Protein AF-A0A4R9LZU1-F1 (afdb_monomer)

Mean predicted aligned error: 14.75 Å

Nearest PDB structures (foldseek):
  4p78-assembly1_D  TM=5.402E-01  e=4.421E+00  Yersinia pestis
  1guw-assembly1_A  TM=3.865E-01  e=2.274E+00  Mus musculus
  6my0-assembly2_B  TM=4.547E-01  e=3.688E+00  Homo sapiens
  4p78-assembly1_C  TM=5.265E-01  e=7.614E+00  Yersinia pestis
  2dix-assembly1_A  TM=3.476E-01  e=4.161E+00  Homo sapiens

pLDDT: mean 76.43, std 19.84, range [31.77, 97.38]

Solvent-accessible surface area (backbone atoms only — not comparable to full-atom values): 9772 Å² total; per-residue (Å²): 140,84,84,86,82,84,83,81,86,78,82,82,83,70,95,80,83,81,81,83,87,81,52,67,67,59,55,49,47,52,50,49,51,55,51,45,54,75,73,42,86,81,71,59,64,49,67,39,90,81,83,61,48,78,43,67,65,67,99,71,74,77,94,81,74,63,55,39,42,88,74,52,36,28,56,34,32,46,76,50,96,87,64,63,68,31,87,73,64,28,55,15,44,65,76,40,63,47,74,59,92,88,45,62,28,39,30,27,34,28,73,72,83,59,55,74,50,78,42,80,69,59,96,74,39,44,59,70,59,52,53,52,44,55,44,44,58,74,78,57,57,98,58,81,93,71,77,89,83,132

Structure (mmCIF, N/CA/C/O backbone):
data_AF-A0A4R9LZU1-F1
#
_entry.id   AF-A0A4R9LZU1-F1
#
loop_
_atom_site.group_PDB
_atom_site.id
_atom_site.type_symbol
_atom_site.label_atom_id
_atom_site.label_alt_id
_atom_site.label_comp_id
_atom_site.label_asym_id
_atom_site.label_entity_id
_atom_site.label_seq_id
_atom_site.pdbx_PDB_ins_code
_atom_site.Cartn_x
_atom_site.Cartn_y
_atom_site.Cartn_z
_atom_site.occupancy
_atom_site.B_iso_or_equiv
_atom_site.auth_seq_id
_atom_site.auth_comp_id
_atom_site.auth_asym_id
_atom_site.auth_atom_id
_atom_site.pdbx_PDB_model_num
ATOM 1 N N . MET A 1 1 ? 38.508 47.824 8.622 1.00 38.59 1 MET A N 1
ATOM 2 C CA . MET A 1 1 ? 37.412 47.746 7.628 1.00 38.59 1 MET A CA 1
ATOM 3 C C . MET A 1 1 ? 37.927 46.997 6.407 1.00 38.59 1 MET A C 1
ATOM 5 O O . MET A 1 1 ? 38.459 47.613 5.497 1.00 38.59 1 MET A O 1
ATOM 9 N N . THR A 1 2 ? 37.837 45.670 6.410 1.00 31.77 2 THR A N 1
ATOM 10 C CA . THR A 1 2 ? 38.215 44.812 5.278 1.00 31.77 2 THR A CA 1
ATOM 11 C C . THR A 1 2 ? 36.934 44.223 4.696 1.00 31.77 2 THR A C 1
ATOM 13 O O . THR A 1 2 ? 36.191 43.523 5.378 1.00 31.77 2 THR A O 1
ATOM 16 N N . ARG A 1 3 ? 36.614 44.622 3.461 1.00 33.75 3 ARG A N 1
ATOM 17 C CA . ARG A 1 3 ? 35.430 44.182 2.718 1.00 33.75 3 ARG A CA 1
ATOM 18 C C . ARG A 1 3 ? 35.729 42.817 2.098 1.00 33.75 3 ARG A C 1
ATOM 20 O O . ARG A 1 3 ? 36.692 42.693 1.350 1.00 33.75 3 ARG A O 1
ATOM 27 N N . PHE A 1 4 ? 34.915 41.818 2.422 1.00 35.97 4 PHE A N 1
ATOM 28 C CA . PHE A 1 4 ? 34.890 40.532 1.730 1.00 35.97 4 PHE A CA 1
ATOM 29 C C . PHE A 1 4 ? 34.166 40.712 0.389 1.00 35.97 4 PHE A C 1
ATOM 31 O O . PHE A 1 4 ? 33.013 41.144 0.371 1.00 35.97 4 PHE A O 1
ATOM 38 N N . SER A 1 5 ? 34.842 40.411 -0.720 1.00 38.41 5 SER A N 1
ATOM 39 C CA . SER A 1 5 ? 34.244 40.382 -2.058 1.00 38.41 5 SER A CA 1
ATOM 40 C C . SER A 1 5 ? 33.811 38.954 -2.394 1.00 38.41 5 SER A C 1
ATOM 42 O O . SER A 1 5 ? 34.616 38.029 -2.340 1.00 38.41 5 SER A O 1
ATOM 44 N N . ASN A 1 6 ? 32.522 38.802 -2.700 1.00 39.53 6 ASN A N 1
ATOM 45 C CA . ASN A 1 6 ? 31.868 37.590 -3.195 1.00 39.53 6 ASN A CA 1
ATOM 46 C C . ASN A 1 6 ? 32.171 37.409 -4.690 1.00 39.53 6 ASN A C 1
ATOM 48 O O . ASN A 1 6 ? 31.790 38.280 -5.469 1.00 39.53 6 ASN A O 1
ATOM 52 N N . ASP A 1 7 ? 32.731 36.268 -5.096 1.00 38.00 7 ASP A N 1
ATOM 53 C CA . ASP A 1 7 ? 32.759 35.843 -6.502 1.00 38.00 7 ASP A CA 1
ATOM 54 C C . ASP A 1 7 ? 31.731 34.728 -6.734 1.00 38.00 7 ASP A C 1
ATOM 56 O O . ASP A 1 7 ? 31.949 33.550 -6.449 1.00 38.00 7 ASP A O 1
ATOM 60 N N . SER A 1 8 ? 30.567 35.114 -7.259 1.00 42.09 8 SER A N 1
ATOM 61 C CA . SER A 1 8 ? 29.579 34.191 -7.813 1.00 42.09 8 SER A CA 1
ATOM 62 C C . SER A 1 8 ? 30.009 33.767 -9.219 1.00 42.09 8 SER A C 1
ATOM 64 O O . SER A 1 8 ? 29.913 34.546 -10.171 1.00 42.09 8 SER A O 1
ATOM 66 N N . HIS A 1 9 ? 30.462 32.524 -9.359 1.00 36.56 9 HIS A N 1
ATOM 67 C CA . HIS A 1 9 ? 30.885 31.941 -10.631 1.00 36.56 9 HIS A CA 1
ATOM 68 C C . HIS A 1 9 ? 29.659 31.584 -11.499 1.00 36.56 9 HIS A C 1
ATOM 70 O O . HIS A 1 9 ? 29.106 30.488 -11.422 1.00 36.56 9 HIS A O 1
ATOM 76 N N . PHE A 1 10 ? 29.196 32.531 -12.318 1.00 38.84 10 PHE A N 1
ATOM 77 C CA . PHE A 1 10 ? 28.123 32.315 -13.296 1.00 38.84 10 PHE A CA 1
ATOM 78 C C . PHE A 1 10 ? 28.710 31.729 -14.589 1.00 38.84 10 PHE A C 1
ATOM 80 O O . PHE A 1 10 ? 29.301 32.443 -15.401 1.00 38.84 10 PHE A O 1
ATOM 87 N N . VAL A 1 11 ? 28.553 30.421 -14.804 1.00 43.56 11 VAL A N 1
ATOM 88 C CA . VAL A 1 11 ? 28.968 29.769 -16.057 1.00 43.56 11 VAL A CA 1
ATOM 89 C C . VAL A 1 11 ? 27.887 29.991 -17.119 1.00 43.56 11 VAL A C 1
ATOM 91 O O . VAL A 1 11 ? 26.774 29.478 -17.017 1.00 43.56 11 VAL A O 1
ATOM 94 N N . LYS A 1 12 ? 28.211 30.780 -18.149 1.00 41.44 12 LYS A N 1
ATOM 95 C CA . LYS A 1 12 ? 27.366 30.984 -19.334 1.00 41.44 12 LYS A CA 1
ATOM 96 C C . LYS A 1 12 ? 27.413 29.732 -20.213 1.00 41.44 12 LYS A C 1
ATOM 98 O O . LYS A 1 12 ? 28.426 29.467 -20.851 1.00 41.44 12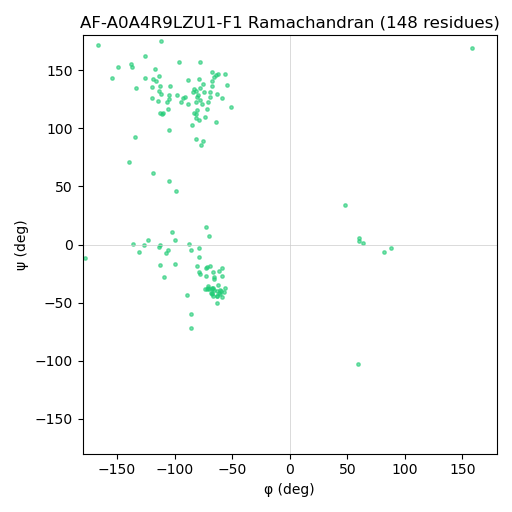 LYS A O 1
ATOM 103 N N . ILE A 1 13 ? 26.316 28.983 -20.276 1.00 42.69 13 ILE A N 1
ATOM 104 C CA . ILE A 1 13 ? 26.178 27.849 -21.200 1.00 42.69 13 ILE A CA 1
ATOM 105 C C . ILE A 1 13 ? 25.752 28.403 -22.566 1.00 42.69 13 ILE A C 1
ATOM 107 O O . ILE A 1 13 ? 24.659 28.953 -22.705 1.00 42.69 13 ILE A O 1
ATOM 111 N N . SER A 1 14 ? 26.625 28.301 -23.572 1.00 38.44 14 SER A N 1
ATOM 112 C CA . SER A 1 14 ? 26.312 28.726 -24.942 1.00 38.44 14 SER A CA 1
ATOM 113 C C . SER A 1 14 ? 25.443 27.676 -25.648 1.00 38.44 14 SER A C 1
ATOM 115 O O . SER A 1 14 ? 25.719 26.480 -25.600 1.00 38.44 14 SER A O 1
ATOM 117 N N . HIS A 1 15 ? 24.394 28.125 -26.336 1.00 47.94 15 HIS A N 1
ATOM 118 C CA . HIS A 1 15 ? 23.357 27.299 -26.972 1.00 47.94 15 HIS A CA 1
ATOM 119 C C . HIS A 1 15 ? 23.823 26.551 -28.247 1.00 47.94 15 HIS A C 1
ATOM 121 O O . HIS A 1 15 ? 22.997 26.095 -29.034 1.00 47.94 15 HIS A O 1
ATOM 127 N N . LYS A 1 16 ? 25.138 26.447 -28.492 1.00 43.47 16 LYS A N 1
ATOM 128 C CA . LYS A 1 16 ? 25.706 25.927 -29.751 1.00 43.47 16 LYS A CA 1
ATOM 129 C C . LYS A 1 16 ? 26.301 24.513 -29.653 1.00 43.47 16 LYS A C 1
ATOM 131 O O . LYS A 1 16 ? 26.677 23.963 -30.676 1.00 43.47 16 LYS A O 1
ATOM 136 N N . GLN A 1 17 ? 26.348 23.905 -28.466 1.00 45.53 17 GLN A N 1
ATOM 137 C CA . GLN A 1 17 ? 26.943 22.575 -28.234 1.00 45.53 17 GLN A CA 1
ATOM 138 C C . GLN A 1 17 ? 25.885 21.480 -28.031 1.00 45.53 17 GLN A C 1
ATOM 140 O O . GLN A 1 17 ? 25.844 20.842 -26.985 1.00 45.53 17 GLN A O 1
ATOM 145 N N . ARG A 1 18 ? 24.943 21.312 -28.964 1.00 45.59 18 ARG A N 1
ATOM 146 C CA . ARG A 1 18 ? 23.854 20.328 -28.779 1.00 45.59 18 ARG A CA 1
ATOM 147 C C . ARG A 1 18 ? 23.661 19.317 -29.902 1.00 45.59 18 ARG A C 1
ATOM 149 O O . ARG A 1 18 ? 22.763 18.496 -29.771 1.00 45.59 18 ARG A O 1
ATOM 156 N N . PHE A 1 19 ? 24.457 19.364 -30.969 1.00 48.00 19 PHE A N 1
ATOM 157 C CA . PHE A 1 19 ? 24.189 18.547 -32.157 1.00 48.00 19 PHE A CA 1
ATOM 158 C C . PHE A 1 19 ? 25.367 17.738 -32.717 1.00 48.00 19 PHE A C 1
ATOM 160 O O . PHE A 1 19 ? 25.104 16.895 -33.566 1.00 48.00 19 PHE A O 1
ATOM 167 N N . ASP A 1 20 ? 26.597 17.889 -32.207 1.00 51.66 20 ASP A N 1
ATOM 168 C CA . ASP A 1 20 ? 27.772 17.218 -32.800 1.00 51.66 20 ASP A CA 1
ATOM 169 C C . ASP A 1 20 ? 28.413 16.118 -31.924 1.00 51.66 20 ASP A C 1
ATOM 171 O O . ASP A 1 20 ? 29.324 15.437 -32.382 1.00 51.66 20 ASP A O 1
ATOM 175 N N . ASP A 1 21 ? 27.899 15.856 -30.717 1.00 57.59 21 ASP A N 1
ATOM 176 C CA . ASP A 1 21 ? 28.411 14.802 -29.818 1.00 57.59 21 ASP A CA 1
ATOM 177 C C . ASP A 1 21 ? 27.565 13.513 -29.903 1.00 57.59 21 ASP A C 1
ATOM 179 O O . ASP A 1 21 ? 27.139 12.953 -28.892 1.00 57.59 21 ASP A O 1
ATOM 183 N N . PHE A 1 22 ? 27.234 13.057 -31.117 1.00 58.62 22 PHE A N 1
ATOM 184 C CA . PHE A 1 22 ? 26.593 11.750 -31.297 1.00 58.62 22 PHE A CA 1
ATOM 185 C C . PHE A 1 22 ? 27.666 10.661 -31.272 1.00 58.62 22 PHE A C 1
ATOM 187 O O . PHE A 1 22 ? 28.231 10.326 -32.311 1.00 58.62 22 PHE A O 1
ATOM 194 N N . ASP A 1 23 ? 27.942 10.124 -30.083 1.00 72.06 23 ASP A N 1
ATOM 195 C CA . ASP A 1 23 ? 28.761 8.925 -29.921 1.00 72.06 23 ASP A CA 1
ATOM 196 C C . ASP A 1 23 ? 27.893 7.669 -30.164 1.00 72.06 23 ASP A C 1
ATOM 198 O O . ASP A 1 23 ? 27.014 7.340 -29.351 1.00 72.06 23 ASP A O 1
ATOM 202 N N . PRO A 1 24 ? 28.094 6.947 -31.284 1.00 63.59 24 PRO A N 1
ATOM 203 C CA . PRO A 1 24 ? 27.318 5.755 -31.595 1.00 63.59 24 PRO A CA 1
ATOM 204 C C . PRO A 1 24 ? 27.571 4.624 -30.594 1.00 63.59 24 PRO A C 1
ATOM 206 O O . PRO A 1 24 ? 26.680 3.798 -30.386 1.00 63.59 24 PRO A O 1
ATOM 209 N N . GLU A 1 25 ? 28.755 4.563 -29.975 1.00 68.31 25 GLU A N 1
ATOM 210 C CA . GLU A 1 25 ? 29.070 3.532 -28.986 1.00 68.31 25 GLU A CA 1
ATOM 211 C C . GLU A 1 25 ? 28.315 3.774 -27.677 1.00 68.31 25 GLU A C 1
ATOM 213 O O . G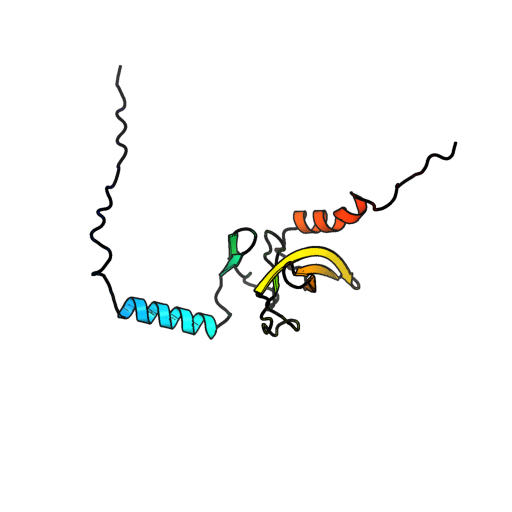LU A 1 25 ? 27.775 2.825 -27.101 1.00 68.31 25 GLU A O 1
ATOM 218 N N . GLU A 1 26 ? 28.172 5.033 -27.255 1.00 65.88 26 GLU A N 1
ATOM 219 C CA . GLU A 1 26 ? 27.414 5.396 -26.054 1.00 65.88 26 GLU A CA 1
ATOM 220 C C . GLU A 1 26 ? 25.905 5.125 -26.224 1.00 65.88 26 GLU A C 1
ATOM 222 O O . GLU A 1 26 ? 25.269 4.539 -25.341 1.00 65.88 26 GLU A O 1
ATOM 227 N N . ASP A 1 27 ? 25.318 5.447 -27.383 1.00 71.12 27 ASP A N 1
ATOM 228 C CA . ASP A 1 27 ? 23.907 5.143 -27.675 1.00 71.12 27 ASP A CA 1
ATOM 229 C C . ASP A 1 27 ? 23.650 3.627 -27.790 1.00 71.12 27 ASP A C 1
ATOM 231 O O . ASP A 1 27 ? 22.629 3.112 -27.313 1.00 71.12 27 ASP A O 1
ATOM 235 N N . LEU A 1 28 ? 24.590 2.870 -28.364 1.00 65.25 28 LEU A N 1
ATOM 236 C CA . LEU A 1 28 ? 24.518 1.407 -28.411 1.00 65.25 28 LEU A CA 1
ATOM 237 C C . LEU A 1 28 ? 24.652 0.778 -27.019 1.00 65.25 28 LEU A C 1
ATOM 239 O O . LEU A 1 28 ? 23.934 -0.185 -26.723 1.00 65.25 28 LEU A O 1
ATOM 243 N N . ASP A 1 29 ? 25.493 1.329 -26.144 1.00 68.38 29 ASP A N 1
ATOM 244 C CA . ASP A 1 29 ? 25.634 0.876 -24.761 1.00 68.38 29 ASP A CA 1
ATOM 245 C C . ASP A 1 29 ? 24.394 1.226 -23.920 1.00 68.38 29 ASP A C 1
ATOM 247 O O . ASP A 1 29 ? 23.891 0.393 -23.163 1.00 68.38 29 ASP A O 1
ATOM 251 N N . LEU A 1 30 ? 23.785 2.398 -24.134 1.00 63.88 30 LEU A N 1
ATOM 252 C CA . LEU A 1 30 ? 22.488 2.768 -23.551 1.00 63.88 30 LEU A CA 1
ATOM 253 C C . LEU A 1 30 ? 21.355 1.847 -24.032 1.00 63.88 30 LEU A C 1
ATOM 255 O O . LEU A 1 30 ? 20.494 1.441 -23.239 1.00 63.88 30 LEU A O 1
ATOM 259 N N . LYS A 1 31 ? 21.346 1.475 -25.317 1.00 64.19 31 LYS A N 1
ATOM 260 C CA . LYS A 1 31 ? 20.387 0.513 -25.889 1.00 64.19 31 LYS A CA 1
ATOM 261 C C . LYS A 1 31 ? 20.607 -0.899 -25.344 1.00 64.19 31 LYS A C 1
ATOM 263 O O . LYS A 1 31 ? 19.625 -1.553 -24.982 1.00 64.19 31 LYS A O 1
ATOM 268 N N . ARG A 1 32 ? 21.860 -1.349 -25.203 1.00 61.59 32 ARG A N 1
ATOM 269 C CA . ARG A 1 32 ? 22.227 -2.623 -24.555 1.00 61.59 32 ARG A CA 1
ATOM 270 C C . ARG A 1 32 ? 21.846 -2.638 -23.077 1.00 61.59 32 ARG A C 1
ATOM 272 O O . ARG A 1 32 ? 21.215 -3.597 -22.645 1.00 61.59 32 ARG A O 1
ATOM 279 N N . LYS A 1 33 ? 22.111 -1.568 -22.320 1.00 54.88 33 LYS A N 1
ATOM 280 C CA . LYS A 1 33 ? 21.665 -1.393 -20.923 1.00 54.88 33 LYS A CA 1
ATOM 281 C C . LYS A 1 33 ? 20.141 -1.461 -20.809 1.00 54.88 33 LYS A C 1
ATOM 283 O O . LYS A 1 33 ? 19.632 -2.206 -19.976 1.00 54.88 33 LYS A O 1
ATOM 288 N N . LYS A 1 34 ? 19.397 -0.782 -21.693 1.00 55.88 34 LYS A N 1
ATOM 289 C CA . LYS A 1 34 ? 17.922 -0.877 -21.762 1.00 55.88 34 LYS A CA 1
ATOM 290 C C . LYS A 1 34 ? 17.433 -2.292 -22.089 1.00 55.88 34 LYS A C 1
ATOM 292 O O . LYS A 1 34 ? 16.460 -2.749 -21.490 1.00 55.88 34 LYS A O 1
ATOM 297 N N . GLN A 1 35 ? 18.076 -2.993 -23.025 1.00 53.88 35 GLN A N 1
ATOM 298 C CA . GLN A 1 35 ? 17.736 -4.383 -23.360 1.00 53.88 35 GLN A CA 1
ATOM 299 C C . GLN A 1 35 ? 18.069 -5.353 -22.219 1.00 53.88 35 GLN A C 1
ATOM 301 O O . GLN A 1 35 ? 17.274 -6.246 -21.934 1.00 53.88 35 GLN A O 1
ATOM 306 N N . ASN A 1 36 ? 19.187 -5.149 -21.524 1.00 44.75 36 ASN A N 1
ATOM 307 C CA . ASN A 1 36 ? 19.599 -5.961 -20.382 1.00 44.75 36 ASN A CA 1
ATOM 308 C C . ASN A 1 36 ? 18.706 -5.717 -19.155 1.00 44.75 36 ASN A C 1
ATOM 310 O O . ASN A 1 36 ? 18.351 -6.678 -18.483 1.00 44.75 36 ASN A O 1
ATOM 314 N N . PHE A 1 37 ? 18.231 -4.486 -18.926 1.00 50.78 37 PHE A N 1
ATOM 315 C CA . PHE A 1 37 ? 17.240 -4.174 -17.882 1.00 50.78 37 PHE A CA 1
ATOM 316 C C . PHE A 1 37 ? 15.904 -4.897 -18.110 1.00 50.78 37 PHE A C 1
ATOM 318 O O . PHE A 1 37 ? 15.248 -5.333 -17.169 1.00 50.78 37 PHE A O 1
ATOM 325 N N . ARG A 1 38 ? 15.510 -5.076 -19.379 1.00 52.84 38 ARG A N 1
ATOM 326 C CA . ARG A 1 38 ? 14.324 -5.866 -19.753 1.00 52.84 38 ARG A CA 1
ATOM 327 C C . ARG A 1 38 ? 14.524 -7.374 -19.576 1.00 52.84 38 ARG A C 1
ATOM 329 O O . ARG A 1 38 ? 13.542 -8.081 -19.390 1.00 52.84 38 ARG A O 1
ATOM 336 N N . ARG A 1 39 ? 15.765 -7.863 -19.664 1.00 44.34 39 ARG A N 1
ATOM 337 C CA . ARG A 1 39 ? 16.107 -9.298 -19.643 1.00 44.34 39 ARG A CA 1
ATOM 338 C C . ARG A 1 39 ? 16.595 -9.805 -18.284 1.00 44.34 39 ARG A C 1
ATOM 340 O O . ARG A 1 39 ? 16.584 -11.010 -18.072 1.00 44.34 39 ARG A O 1
ATOM 347 N N . ASN A 1 40 ? 16.986 -8.919 -17.368 1.00 43.16 40 ASN A N 1
ATOM 348 C CA . ASN A 1 40 ? 17.465 -9.280 -16.038 1.00 43.16 40 ASN A CA 1
ATOM 349 C C . ASN A 1 40 ? 16.808 -8.380 -14.966 1.00 43.16 40 ASN A C 1
ATOM 351 O O . ASN A 1 40 ? 17.323 -7.302 -14.670 1.00 43.16 40 ASN A O 1
ATOM 355 N N . PRO A 1 41 ? 15.672 -8.783 -14.362 1.00 47.34 41 PRO A N 1
ATOM 356 C CA . PRO A 1 41 ? 14.938 -7.977 -13.375 1.00 47.34 41 PRO A CA 1
ATOM 357 C C . PRO A 1 41 ? 15.658 -7.832 -12.014 1.00 47.34 41 PRO A C 1
ATOM 359 O O . PRO A 1 41 ? 15.072 -7.322 -11.059 1.00 47.34 41 PRO A O 1
ATOM 362 N N . GLY A 1 42 ? 16.909 -8.300 -11.916 1.00 50.06 42 GLY A N 1
ATOM 363 C CA . GLY A 1 42 ? 17.750 -8.302 -10.716 1.00 50.06 42 GLY A CA 1
ATOM 364 C C . GLY A 1 42 ? 18.581 -7.036 -10.462 1.00 50.06 42 GLY A C 1
ATOM 365 O O . GLY A 1 42 ? 19.282 -6.993 -9.458 1.00 50.06 42 GLY A O 1
ATOM 366 N N . ALA A 1 43 ? 18.502 -6.007 -11.310 1.00 49.50 43 ALA A N 1
ATOM 367 C CA . ALA A 1 43 ? 19.107 -4.696 -11.052 1.00 49.50 43 ALA A CA 1
ATOM 368 C C . ALA A 1 43 ? 18.003 -3.654 -10.829 1.00 49.50 43 ALA A C 1
ATOM 370 O O . ALA A 1 43 ? 17.107 -3.535 -11.657 1.00 49.50 43 ALA A O 1
ATOM 371 N N . SER A 1 44 ? 17.950 -2.814 -9.807 1.00 62.88 44 SER A N 1
ATOM 372 C CA . SER A 1 44 ? 18.531 -2.740 -8.451 1.00 62.88 44 SER A CA 1
ATOM 373 C C . SER A 1 44 ? 17.971 -1.475 -7.783 1.00 62.88 44 SER A C 1
ATOM 375 O O . SER A 1 44 ? 18.061 -1.354 -6.576 1.00 62.88 44 SER A O 1
ATOM 377 N N . GLU A 1 45 ? 17.312 -0.579 -8.529 1.00 73.94 45 GLU A N 1
ATOM 378 C CA . GLU A 1 45 ? 16.693 0.652 -8.044 1.00 73.94 45 GLU A CA 1
ATOM 379 C C . GLU A 1 45 ? 15.544 1.081 -8.974 1.00 73.94 45 GLU A C 1
ATOM 381 O O . GLU A 1 45 ? 15.643 0.936 -10.193 1.00 73.94 45 GLU A O 1
ATOM 386 N N . PHE A 1 46 ? 14.452 1.635 -8.437 1.00 82.31 46 PHE A N 1
ATOM 387 C CA . PHE A 1 46 ? 13.408 2.288 -9.242 1.00 82.31 46 PHE A CA 1
ATOM 388 C C . PHE A 1 46 ? 12.931 3.595 -8.611 1.00 82.31 46 PHE A C 1
ATOM 390 O O . PHE A 1 46 ? 12.938 3.755 -7.393 1.00 82.31 46 PHE A O 1
ATOM 397 N N . ARG A 1 47 ? 12.454 4.534 -9.435 1.00 89.00 47 ARG A N 1
ATOM 398 C CA . ARG A 1 47 ? 11.860 5.785 -8.946 1.00 89.00 47 ARG A CA 1
ATOM 399 C C . ARG A 1 47 ? 10.363 5.610 -8.705 1.00 89.00 47 ARG A C 1
ATOM 401 O O . ARG A 1 47 ? 9.615 5.306 -9.635 1.00 89.00 47 ARG A O 1
ATOM 408 N N . CYS A 1 48 ? 9.899 5.839 -7.479 1.00 91.31 48 CYS A N 1
ATOM 409 C CA . CYS A 1 48 ? 8.475 5.736 -7.159 1.00 91.31 48 CYS A CA 1
ATOM 410 C C . CYS A 1 48 ? 7.653 6.773 -7.949 1.00 91.31 48 CYS A C 1
ATOM 412 O O . CYS A 1 48 ? 7.946 7.969 -7.900 1.00 91.31 48 CYS A O 1
ATOM 414 N N . LYS A 1 49 ? 6.574 6.361 -8.635 1.00 92.00 49 LYS A N 1
ATOM 415 C CA . LYS A 1 49 ? 5.707 7.319 -9.351 1.00 92.00 49 LYS A CA 1
ATOM 416 C C . LYS A 1 49 ? 4.950 8.266 -8.412 1.00 92.00 49 LYS A C 1
ATOM 418 O O . LYS A 1 49 ? 4.597 9.352 -8.866 1.00 92.00 49 LYS A O 1
ATOM 423 N N . ASN A 1 50 ? 4.730 7.884 -7.151 1.00 95.44 50 ASN A N 1
ATOM 424 C CA . ASN A 1 50 ? 4.022 8.699 -6.163 1.00 95.44 50 ASN A CA 1
ATOM 425 C C . ASN A 1 50 ? 4.962 9.695 -5.459 1.00 95.44 50 ASN A C 1
ATOM 427 O O . ASN A 1 50 ? 4.930 10.879 -5.770 1.00 95.44 50 ASN A O 1
ATOM 431 N N . CYS A 1 51 ? 5.855 9.224 -4.580 1.00 95.00 51 CYS A N 1
ATOM 432 C CA . CYS A 1 51 ? 6.724 10.101 -3.779 1.00 95.00 51 CYS A CA 1
ATOM 433 C C . CYS A 1 51 ? 8.023 10.533 -4.478 1.00 95.00 51 CYS A C 1
ATOM 435 O O . CYS A 1 51 ? 8.782 11.319 -3.924 1.00 95.00 51 CYS A O 1
ATOM 437 N N . LYS A 1 52 ? 8.309 10.014 -5.680 1.00 93.94 52 LYS A N 1
ATOM 438 C CA . LYS A 1 52 ? 9.504 10.328 -6.488 1.00 93.94 52 LYS A CA 1
ATOM 439 C C . LYS A 1 52 ? 10.854 9.936 -5.880 1.00 93.94 52 LYS A C 1
ATOM 441 O O . LYS A 1 52 ? 11.864 10.156 -6.552 1.00 93.94 52 LYS A O 1
ATOM 446 N N . LEU A 1 53 ? 10.870 9.329 -4.692 1.00 91.25 53 LEU A N 1
ATOM 447 C CA . LEU A 1 53 ? 12.068 8.767 -4.072 1.00 91.25 53 LEU A CA 1
ATOM 448 C C . LEU A 1 53 ? 12.582 7.560 -4.861 1.00 91.25 53 LEU A C 1
ATOM 450 O O . LEU A 1 53 ? 11.799 6.809 -5.459 1.00 91.25 53 LEU A O 1
ATOM 454 N N . MET A 1 54 ? 13.901 7.387 -4.836 1.00 89.31 54 MET A N 1
ATOM 455 C CA . MET A 1 54 ? 14.560 6.181 -5.322 1.00 89.31 54 MET A CA 1
ATOM 456 C C . MET A 1 54 ? 14.352 5.058 -4.309 1.00 89.31 54 MET A C 1
ATOM 458 O O . MET A 1 54 ? 14.521 5.251 -3.107 1.00 89.31 54 MET A O 1
ATOM 462 N N . VAL A 1 55 ? 13.935 3.898 -4.799 1.00 85.12 55 VAL A N 1
ATOM 463 C CA . VAL A 1 55 ? 13.713 2.691 -4.009 1.00 85.12 55 VAL A CA 1
ATOM 464 C C . VAL A 1 55 ? 14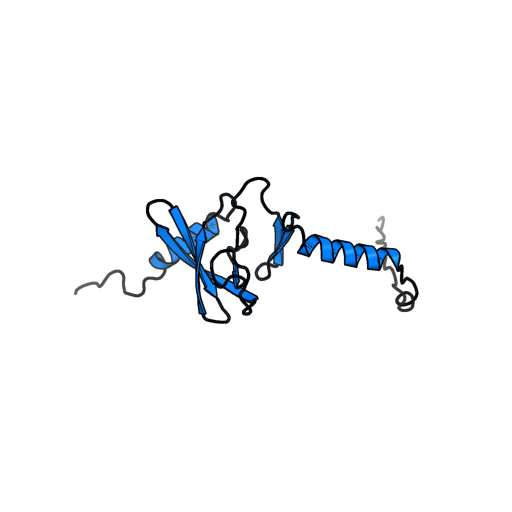.759 1.680 -4.426 1.00 85.12 55 VAL A C 1
ATOM 466 O O . VAL A 1 55 ? 14.725 1.198 -5.557 1.00 85.12 55 VAL A O 1
ATOM 469 N N . VAL A 1 56 ? 15.662 1.368 -3.505 1.00 78.81 56 VAL A N 1
ATOM 470 C CA . VAL A 1 56 ? 16.636 0.286 -3.647 1.00 78.81 56 VAL A CA 1
ATOM 471 C C . VAL A 1 56 ? 15.949 -1.011 -3.237 1.00 78.81 56 VAL A C 1
ATOM 473 O O . VAL A 1 56 ? 15.240 -1.049 -2.229 1.00 78.81 56 VAL A O 1
ATOM 476 N N . ARG A 1 57 ? 16.108 -2.078 -4.023 1.00 68.38 57 ARG A N 1
ATOM 477 C CA . ARG A 1 57 ? 15.601 -3.395 -3.612 1.00 68.38 57 ARG A CA 1
ATOM 478 C C . ARG A 1 57 ? 16.458 -3.895 -2.436 1.00 68.38 57 ARG A C 1
ATOM 480 O O . ARG A 1 57 ? 17.680 -3.859 -2.562 1.00 68.38 57 ARG A O 1
ATOM 487 N N . PRO A 1 58 ? 15.869 -4.367 -1.321 1.00 63.72 58 PRO A N 1
ATOM 488 C CA . PRO A 1 58 ? 16.665 -4.853 -0.201 1.00 63.72 58 PRO A CA 1
ATOM 489 C C . PRO A 1 58 ? 17.515 -6.072 -0.619 1.00 63.72 58 PRO A C 1
ATOM 491 O O . PRO A 1 58 ? 17.058 -6.864 -1.453 1.00 63.72 58 PRO A O 1
ATOM 494 N N . PRO A 1 59 ? 18.7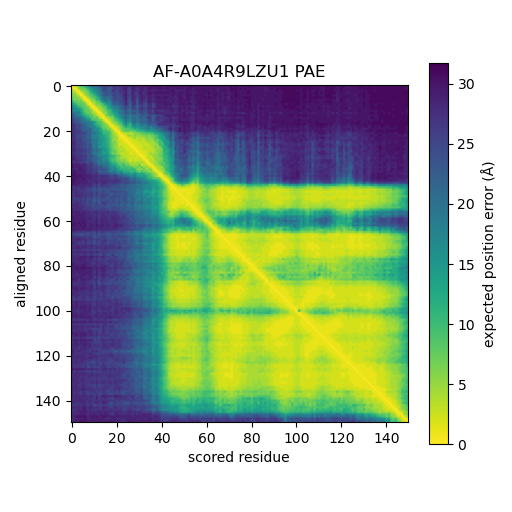30 -6.248 -0.053 1.00 56.62 59 PRO A N 1
ATOM 495 C CA . PRO A 1 59 ? 19.637 -7.357 -0.388 1.00 56.62 59 PRO A CA 1
ATOM 496 C C . PRO A 1 59 ? 19.025 -8.740 -0.129 1.00 56.62 59 PRO A C 1
ATOM 498 O O . PRO A 1 59 ? 19.377 -9.722 -0.778 1.00 56.62 59 PRO A O 1
ATOM 501 N N . SER A 1 60 ? 18.094 -8.805 0.820 1.00 55.00 60 SER A N 1
ATOM 502 C CA . SER A 1 60 ? 17.305 -9.973 1.184 1.00 55.00 60 SER A CA 1
ATOM 503 C C . SER A 1 60 ? 15.837 -9.559 1.316 1.00 55.00 60 SER A C 1
ATOM 505 O O . SER A 1 60 ? 15.511 -8.513 1.875 1.00 55.00 60 SER A O 1
ATOM 507 N N . GLY A 1 61 ? 14.922 -10.347 0.750 1.00 54.66 61 GLY A N 1
ATOM 508 C CA . GLY A 1 61 ? 13.497 -10.020 0.765 1.00 54.66 61 GLY A CA 1
ATOM 509 C C . GLY A 1 61 ? 12.703 -10.718 -0.331 1.00 54.66 61 GLY A C 1
ATOM 510 O O . GLY A 1 61 ? 13.257 -11.324 -1.247 1.00 54.66 61 GLY A O 1
ATOM 511 N N . THR A 1 62 ? 11.376 -10.645 -0.229 1.00 56.25 62 THR A N 1
ATOM 512 C CA . THR A 1 62 ? 10.462 -11.250 -1.200 1.00 56.25 62 THR A CA 1
ATOM 513 C C . THR A 1 62 ? 10.709 -10.676 -2.600 1.00 56.25 62 THR A C 1
ATOM 515 O O . THR A 1 62 ? 10.688 -9.467 -2.819 1.00 56.25 62 THR A O 1
ATOM 518 N N . VAL A 1 63 ? 10.930 -11.566 -3.572 1.00 57.41 63 VAL A N 1
ATOM 519 C CA . VAL A 1 63 ? 11.278 -11.236 -4.971 1.00 57.41 63 VAL A CA 1
ATOM 520 C C . VAL A 1 63 ? 10.208 -10.366 -5.663 1.00 57.41 63 VAL A C 1
ATOM 522 O O . VAL A 1 63 ? 10.503 -9.652 -6.627 1.00 57.41 63 VAL A O 1
ATOM 525 N N . GLN A 1 64 ? 8.986 -10.373 -5.125 1.00 62.88 64 GLN A N 1
ATOM 526 C CA . GLN A 1 64 ? 7.771 -9.774 -5.676 1.00 62.88 64 GLN A CA 1
ATOM 527 C C . GLN A 1 64 ? 7.178 -8.684 -4.768 1.00 62.88 64 GLN A C 1
ATOM 529 O O . GLN A 1 64 ? 6.057 -8.789 -4.272 1.00 62.88 64 GLN A O 1
ATOM 534 N N . ARG A 1 65 ? 7.942 -7.617 -4.5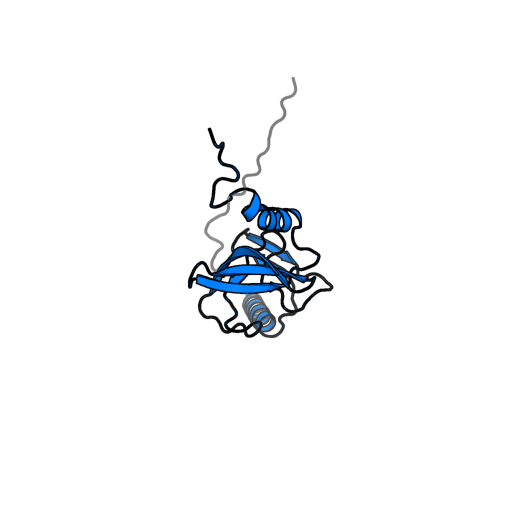22 1.00 71.44 65 ARG A N 1
ATOM 535 C CA . ARG A 1 65 ? 7.387 -6.392 -3.934 1.00 71.44 65 ARG A CA 1
ATOM 536 C C . ARG A 1 65 ? 6.776 -5.501 -4.997 1.00 71.44 65 ARG A C 1
ATOM 538 O O . ARG A 1 65 ? 7.437 -5.179 -5.983 1.00 71.44 65 ARG A O 1
ATOM 545 N N . ASN A 1 66 ? 5.554 -5.052 -4.731 1.00 80.69 66 ASN A N 1
ATOM 546 C CA . ASN A 1 66 ? 4.771 -4.246 -5.660 1.00 80.69 66 ASN A CA 1
ATOM 547 C C . ASN A 1 66 ? 4.522 -2.810 -5.165 1.00 80.69 66 ASN A C 1
ATOM 549 O O . ASN A 1 66 ? 3.942 -2.024 -5.910 1.00 80.69 66 ASN A O 1
ATOM 553 N N . HIS A 1 67 ? 4.970 -2.420 -3.964 1.00 90.56 67 HIS A N 1
ATOM 554 C CA . HIS A 1 67 ? 4.838 -1.053 -3.435 1.00 90.56 67 HIS A CA 1
ATOM 555 C C . HIS A 1 67 ? 6.172 -0.437 -2.999 1.00 90.56 67 HIS A C 1
ATOM 557 O O . HIS A 1 67 ? 7.181 -1.114 -2.823 1.00 90.56 67 HIS A O 1
ATOM 563 N N . CYS A 1 68 ? 6.180 0.888 -2.867 1.00 92.12 68 CYS A N 1
ATOM 564 C CA . CYS A 1 68 ? 7.309 1.653 -2.349 1.00 92.12 68 CYS A CA 1
ATOM 565 C C . CYS A 1 68 ? 7.333 1.592 -0.810 1.00 92.12 68 CYS A C 1
ATOM 567 O O . CYS A 1 68 ? 6.330 1.975 -0.213 1.00 92.12 68 CYS A O 1
ATOM 569 N N . PRO A 1 69 ? 8.453 1.236 -0.157 1.00 92.00 69 PRO A N 1
ATOM 570 C CA . PRO A 1 69 ? 8.510 1.133 1.307 1.00 92.00 69 PRO A CA 1
ATOM 571 C C . PRO A 1 69 ? 8.325 2.487 2.010 1.00 92.00 69 PRO A C 1
ATOM 573 O O . PRO A 1 69 ? 7.731 2.573 3.079 1.00 92.00 69 PRO A O 1
ATOM 576 N N . ASN A 1 70 ? 8.743 3.578 1.359 1.00 93.38 70 ASN A N 1
ATOM 577 C CA . ASN A 1 70 ? 8.698 4.926 1.933 1.00 93.38 70 ASN A CA 1
ATOM 578 C C . ASN A 1 70 ? 7.309 5.579 1.917 1.00 93.38 70 ASN A C 1
ATOM 580 O O . ASN A 1 70 ? 7.067 6.504 2.682 1.00 93.38 70 ASN A O 1
ATOM 584 N N . CYS A 1 71 ? 6.420 5.180 1.000 1.00 95.31 71 CYS A N 1
ATOM 585 C CA . CYS A 1 71 ? 5.093 5.804 0.870 1.00 95.31 71 C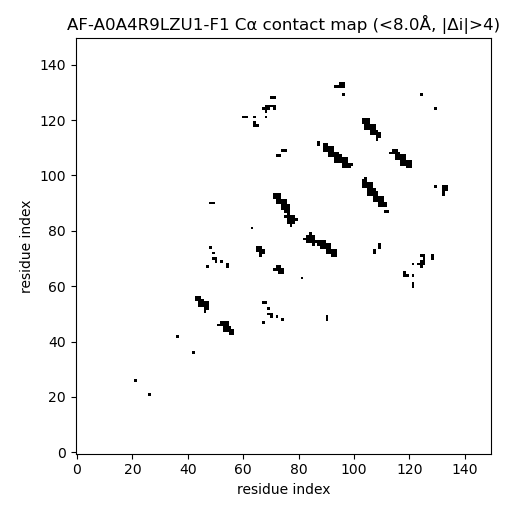YS A CA 1
ATOM 586 C C . CYS A 1 71 ? 3.944 4.813 0.683 1.00 95.31 71 CYS A C 1
ATOM 588 O O . CYS A 1 71 ? 2.803 5.233 0.492 1.00 95.31 71 CYS A O 1
ATOM 590 N N . LEU A 1 72 ? 4.242 3.515 0.668 1.00 95.38 72 LEU A N 1
ATOM 591 C CA . LEU A 1 72 ? 3.305 2.401 0.551 1.00 95.38 72 LEU A CA 1
ATOM 592 C C . LEU A 1 72 ? 2.455 2.372 -0.731 1.00 95.38 72 LEU A C 1
ATOM 594 O O . LEU A 1 72 ? 1.601 1.506 -0.880 1.00 95.38 72 LEU A O 1
ATOM 598 N N . HIS A 1 73 ? 2.691 3.268 -1.692 1.00 95.94 73 HIS A N 1
ATOM 599 C CA . HIS A 1 73 ? 1.987 3.263 -2.975 1.00 95.94 73 HIS A CA 1
ATOM 600 C C . HIS A 1 73 ? 2.560 2.214 -3.925 1.00 95.94 73 HIS A C 1
ATOM 602 O O . HIS A 1 73 ? 3.776 2.018 -4.002 1.00 95.94 73 HIS A O 1
ATOM 608 N N . SER A 1 74 ? 1.665 1.590 -4.683 1.00 93.12 74 SER A N 1
ATOM 609 C CA . SER A 1 74 ? 1.961 0.566 -5.681 1.00 93.12 74 SER A CA 1
ATOM 610 C C . SER A 1 74 ? 1.686 1.081 -7.103 1.00 93.12 74 SER A C 1
ATOM 612 O O . SER A 1 74 ? 1.229 2.212 -7.306 1.00 93.12 74 SER A O 1
ATOM 614 N N . LEU A 1 75 ? 2.006 0.266 -8.104 1.00 92.06 75 LEU A N 1
ATOM 615 C CA . LEU A 1 75 ? 1.620 0.461 -9.496 1.00 92.06 75 LEU A CA 1
ATOM 616 C C . LEU A 1 75 ? 0.790 -0.729 -9.947 1.00 92.06 75 LEU A C 1
ATOM 618 O O . LEU A 1 75 ? 1.167 -1.873 -9.709 1.00 92.06 75 LEU A O 1
ATOM 622 N N . HIS A 1 76 ? -0.303 -0.450 -10.647 1.00 92.44 76 HIS A N 1
ATOM 623 C CA . HIS A 1 76 ? -1.140 -1.483 -11.225 1.00 92.44 76 HIS A CA 1
ATOM 624 C C . HIS A 1 76 ? -0.468 -2.024 -12.486 1.00 92.44 76 HIS A C 1
ATOM 626 O O . HIS A 1 76 ? -0.685 -1.522 -13.588 1.00 92.44 76 HIS A O 1
ATOM 632 N N . VAL A 1 77 ? 0.410 -2.998 -12.280 1.00 89.12 77 VAL A N 1
ATOM 633 C CA . VAL A 1 77 ? 1.130 -3.707 -13.343 1.00 89.12 77 VAL A CA 1
ATOM 634 C C . VAL A 1 77 ? 0.707 -5.164 -13.452 1.00 89.12 77 VAL A C 1
ATOM 636 O O . VAL A 1 77 ? 0.897 -5.740 -14.508 1.00 89.12 77 VAL A O 1
ATOM 639 N N . ASP A 1 78 ? 0.072 -5.726 -12.427 1.00 85.56 78 ASP A N 1
ATOM 640 C CA . ASP A 1 78 ? -0.362 -7.125 -12.378 1.00 85.56 78 ASP A CA 1
ATOM 641 C C . ASP A 1 78 ? -1.878 -7.227 -12.612 1.00 85.56 78 ASP A C 1
ATOM 643 O O . ASP A 1 78 ? -2.613 -6.437 -12.019 1.00 85.56 78 ASP A O 1
ATOM 647 N N . GLN A 1 79 ? -2.354 -8.176 -13.429 1.00 83.25 79 GLN A N 1
ATOM 648 C CA . GLN A 1 79 ? -3.773 -8.593 -13.408 1.00 83.25 79 GLN A CA 1
ATOM 649 C C . GLN A 1 79 ? -3.969 -9.734 -12.411 1.00 83.25 79 GLN A C 1
ATOM 651 O O . GLN A 1 79 ? -4.900 -9.728 -11.609 1.00 83.25 79 GLN A O 1
ATOM 656 N N . THR A 1 80 ? -3.043 -10.690 -12.431 1.00 80.19 80 THR A N 1
ATOM 657 C CA . THR A 1 80 ? -2.865 -11.707 -11.399 1.00 80.19 80 THR A CA 1
ATOM 658 C C . THR A 1 80 ? -1.525 -11.488 -10.692 1.00 80.19 80 THR A C 1
ATOM 660 O O . THR A 1 80 ? -0.566 -11.054 -11.329 1.00 80.19 80 THR A O 1
ATOM 663 N N . PRO A 1 81 ? -1.415 -11.741 -9.374 1.00 77.94 81 PRO A N 1
ATOM 664 C CA . PRO A 1 81 ? -0.194 -11.436 -8.629 1.00 77.94 81 PRO A CA 1
ATOM 665 C C . PRO A 1 81 ? 1.069 -12.008 -9.293 1.00 77.94 81 PRO A C 1
ATOM 667 O O . PRO A 1 81 ? 1.206 -13.222 -9.429 1.00 77.94 81 PRO A O 1
ATOM 670 N N . GLY A 1 82 ? 1.996 -11.127 -9.682 1.00 75.69 82 GLY A N 1
ATOM 671 C CA . GLY A 1 82 ? 3.282 -11.497 -10.278 1.00 75.69 82 GLY A CA 1
ATOM 672 C C . GLY A 1 82 ? 3.308 -11.666 -11.803 1.00 75.69 82 GLY A C 1
ATOM 673 O O . GLY A 1 82 ? 4.394 -11.876 -12.343 1.00 75.69 82 GLY A O 1
ATOM 674 N N . ASP A 1 83 ? 2.180 -11.544 -12.510 1.00 81.00 83 ASP A N 1
ATOM 675 C CA . ASP A 1 83 ? 2.128 -11.730 -13.970 1.00 81.00 83 ASP A CA 1
ATOM 676 C C . ASP A 1 83 ? 2.582 -10.513 -14.791 1.00 81.00 83 ASP A C 1
ATOM 678 O O . ASP A 1 83 ? 2.919 -10.653 -15.968 1.00 81.00 83 ASP A O 1
ATOM 682 N N . ARG A 1 84 ? 2.606 -9.321 -14.182 1.00 81.50 84 ARG A N 1
ATOM 683 C CA . ARG A 1 84 ? 2.920 -8.037 -14.820 1.00 81.50 84 ARG A CA 1
ATOM 684 C C . ARG A 1 84 ? 2.176 -7.783 -16.141 1.00 81.50 84 ARG A C 1
ATOM 686 O O . ARG A 1 84 ? 2.731 -7.160 -17.049 1.00 81.50 84 ARG A O 1
ATOM 693 N N . SER A 1 85 ? 0.937 -8.263 -16.251 1.00 85.38 85 SER A N 1
ATOM 694 C CA . SER A 1 85 ? 0.141 -8.245 -17.490 1.00 85.38 85 SER A CA 1
ATOM 695 C C . SER A 1 85 ? -0.894 -7.106 -17.579 1.00 85.38 85 SER A C 1
ATOM 697 O O . SER A 1 85 ? -1.680 -7.042 -18.526 1.00 85.38 85 SER A O 1
ATOM 699 N N . SER A 1 86 ? -0.943 -6.200 -16.597 1.00 84.88 86 SER A N 1
ATOM 700 C CA . SER A 1 86 ? -1.936 -5.120 -16.558 1.00 84.88 86 SER A CA 1
ATOM 701 C C . SER A 1 86 ? -1.556 -3.953 -17.464 1.00 84.88 86 SER A C 1
ATOM 703 O O . SER A 1 86 ? -0.499 -3.337 -17.317 1.00 84.88 86 SER A O 1
ATOM 705 N N . GLU A 1 87 ? -2.482 -3.575 -18.344 1.00 89.88 87 GLU A N 1
ATOM 706 C CA . GLU A 1 87 ? -2.364 -2.398 -19.214 1.00 89.88 87 GLU A CA 1
ATOM 707 C C . GLU A 1 87 ? -2.673 -1.080 -18.479 1.00 89.88 87 GLU A C 1
ATOM 709 O O . GLU A 1 87 ? -2.413 0.005 -18.997 1.00 89.88 87 GLU A O 1
ATOM 714 N N . CYS A 1 88 ? -3.210 -1.141 -17.253 1.00 91.38 88 CYS A N 1
ATOM 715 C CA . CYS A 1 88 ? -3.681 0.042 -16.534 1.00 91.38 88 CYS A CA 1
ATOM 716 C C . CYS A 1 88 ? -2.539 0.999 -16.156 1.00 91.38 88 CYS A C 1
ATOM 718 O O . CYS A 1 88 ? -2.688 2.219 -16.260 1.00 91.38 88 CYS A O 1
ATOM 720 N N . GLY A 1 89 ? -1.422 0.472 -15.641 1.00 90.00 89 GLY A N 1
ATOM 721 C CA . GLY A 1 89 ? -0.199 1.225 -15.320 1.00 90.00 89 GLY A CA 1
ATOM 722 C C . GLY A 1 89 ? -0.342 2.358 -14.286 1.00 90.00 89 GLY A C 1
ATOM 723 O O . GLY A 1 89 ? 0.628 3.089 -14.022 1.00 90.00 89 GLY A O 1
ATOM 724 N N . SER A 1 90 ? -1.541 2.518 -13.721 1.00 94.44 90 SER A N 1
ATOM 725 C CA . SER A 1 90 ? -1.933 3.597 -12.818 1.00 94.44 90 SER A CA 1
ATOM 726 C C . SER A 1 90 ? -1.400 3.369 -11.410 1.00 94.44 90 SER A C 1
ATOM 728 O O . SER A 1 90 ? -1.110 2.245 -11.002 1.00 94.44 90 SER A O 1
ATOM 730 N N . VAL A 1 91 ? -1.279 4.447 -10.638 1.00 95.81 91 VAL A N 1
ATOM 731 C CA . VAL A 1 91 ? -0.873 4.357 -9.231 1.00 95.81 91 VAL A CA 1
ATOM 732 C C . VAL A 1 91 ? -1.973 3.673 -8.422 1.00 95.81 91 VAL A C 1
ATOM 734 O O . VAL A 1 91 ? -3.156 3.986 -8.583 1.00 95.81 91 VAL A O 1
ATOM 737 N N . MET A 1 92 ? -1.576 2.759 -7.540 1.00 96.81 92 MET A N 1
ATOM 738 C CA . MET A 1 92 ? -2.467 2.191 -6.537 1.00 96.81 92 MET A CA 1
ATOM 739 C C . MET A 1 92 ? -2.146 2.787 -5.171 1.00 96.81 92 MET A C 1
ATOM 741 O O . MET A 1 92 ? -0.996 2.768 -4.723 1.00 96.81 92 MET A O 1
ATOM 745 N N . GLU A 1 93 ? -3.160 3.345 -4.523 1.00 97.38 93 GLU A N 1
ATOM 746 C CA . GLU A 1 93 ? -3.028 3.934 -3.195 1.00 97.38 93 GLU A CA 1
ATOM 747 C C . GLU A 1 93 ? -3.265 2.889 -2.103 1.00 97.38 93 GLU A C 1
ATOM 749 O O . GLU A 1 93 ? -4.143 2.038 -2.263 1.00 97.38 93 GLU A O 1
ATOM 754 N N . PRO A 1 94 ? -2.506 2.937 -0.998 1.00 96.94 94 PRO A N 1
ATOM 755 C CA . PRO A 1 94 ? -2.780 2.117 0.169 1.00 96.94 94 PRO A CA 1
ATOM 756 C C . PRO A 1 94 ? -4.053 2.634 0.852 1.00 96.94 94 PRO A C 1
ATOM 758 O O . PRO A 1 94 ? -4.139 3.805 1.223 1.00 96.94 94 PRO A O 1
ATOM 761 N N . ILE A 1 95 ? -5.058 1.773 1.000 1.00 96.31 95 ILE A N 1
ATOM 762 C CA . ILE A 1 95 ? -6.370 2.162 1.540 1.00 96.31 95 ILE A CA 1
ATOM 763 C C . ILE A 1 95 ? -6.651 1.606 2.931 1.00 96.31 95 ILE A C 1
ATOM 765 O O . ILE A 1 95 ? -7.415 2.222 3.674 1.00 96.31 95 ILE A O 1
ATOM 769 N N . SER A 1 96 ? -6.069 0.458 3.279 1.00 95.38 96 SER A N 1
ATOM 770 C CA . SER A 1 96 ? -6.292 -0.207 4.562 1.00 95.38 96 SER A CA 1
ATOM 771 C C . SER A 1 96 ? -5.255 -1.307 4.801 1.00 95.38 96 SER A C 1
ATOM 773 O O . SER A 1 96 ? -4.493 -1.662 3.898 1.00 95.38 96 SER A O 1
ATOM 775 N N . ILE A 1 97 ? -5.258 -1.857 6.011 1.00 94.81 97 ILE A N 1
ATOM 776 C CA . ILE A 1 97 ? -4.520 -3.059 6.390 1.00 94.81 97 ILE A CA 1
ATOM 777 C C . ILE A 1 97 ? -5.537 -4.152 6.697 1.00 94.81 97 ILE A C 1
ATOM 779 O O . ILE A 1 97 ? -6.535 -3.913 7.375 1.00 94.81 97 ILE A O 1
ATOM 783 N N . TRP A 1 98 ? -5.268 -5.356 6.209 1.00 92.94 98 TRP A N 1
ATOM 784 C CA . TRP A 1 98 ? -6.012 -6.555 6.564 1.00 92.94 98 TRP A CA 1
ATOM 785 C C . TRP A 1 98 ? -5.085 -7.528 7.288 1.00 92.94 98 TRP A C 1
ATOM 787 O O . TRP A 1 98 ? -3.919 -7.670 6.930 1.00 92.94 98 TRP A O 1
ATOM 797 N N . VAL A 1 99 ? -5.597 -8.197 8.317 1.00 91.31 99 VAL A N 1
ATOM 798 C CA . VAL A 1 99 ? -4.863 -9.232 9.048 1.00 91.31 99 VAL A CA 1
ATOM 799 C C . VAL A 1 99 ? -5.437 -10.583 8.648 1.00 91.31 99 VAL A C 1
ATOM 801 O O . VAL A 1 99 ? -6.615 -10.862 8.881 1.00 91.31 99 VAL A O 1
ATOM 804 N N . ARG A 1 100 ? -4.613 -11.428 8.024 1.00 87.44 100 ARG A N 1
ATOM 805 C CA . ARG A 1 100 ? -4.981 -12.804 7.677 1.00 87.44 100 ARG A CA 1
ATOM 806 C C . ARG A 1 100 ? -4.168 -13.756 8.541 1.00 87.44 100 ARG A C 1
ATOM 808 O O . ARG A 1 100 ? -2.962 -13.888 8.351 1.00 87.44 100 ARG A O 1
ATOM 815 N N . LYS A 1 101 ? -4.852 -14.465 9.444 1.00 86.69 101 LYS A N 1
ATOM 816 C CA . LYS A 1 101 ? -4.222 -15.216 10.541 1.00 86.69 101 LYS A CA 1
ATOM 817 C C . LYS A 1 101 ? -3.407 -14.252 11.411 1.00 86.69 101 LYS A C 1
ATOM 819 O O . LYS A 1 101 ? -4.005 -13.479 12.144 1.00 86.69 101 LYS A O 1
ATOM 824 N N . GLU A 1 102 ? -2.089 -14.242 11.253 1.00 85.44 102 GLU A N 1
ATOM 825 C CA . GLU A 1 102 ? -1.152 -13.391 11.997 1.00 85.44 102 GLU A CA 1
ATOM 826 C C . GLU A 1 102 ? -0.295 -12.522 11.063 1.00 85.44 102 GLU A C 1
ATOM 828 O O . GLU A 1 102 ? 0.576 -11.783 11.511 1.00 85.44 102 GLU A O 1
ATOM 833 N N . GLU A 1 103 ? -0.544 -12.576 9.751 1.00 88.62 103 GLU A N 1
ATOM 834 C CA . GLU A 1 103 ? 0.176 -11.761 8.778 1.00 88.62 103 GLU A CA 1
ATOM 835 C C . GLU A 1 103 ? -0.630 -10.518 8.414 1.00 88.62 103 GLU A C 1
ATOM 837 O O . GLU A 1 103 ? -1.799 -10.595 8.017 1.00 88.62 103 GLU A O 1
ATOM 842 N N . TRP A 1 104 ? 0.022 -9.363 8.508 1.00 90.44 104 TRP A N 1
ATOM 843 C CA . TRP A 1 104 ? -0.527 -8.109 8.023 1.00 90.44 104 TRP A CA 1
ATOM 844 C C . TRP A 1 104 ? -0.296 -7.999 6.516 1.00 90.44 104 TRP A C 1
ATOM 846 O O . TRP A 1 104 ? 0.809 -8.213 6.006 1.00 90.44 104 TRP A O 1
ATOM 856 N N . VAL A 1 105 ? -1.349 -7.635 5.797 1.00 92.88 105 VAL A N 1
ATOM 857 C CA . VAL A 1 105 ? -1.308 -7.366 4.363 1.00 92.88 105 VAL A CA 1
ATOM 858 C C . VAL A 1 105 ? -1.865 -5.981 4.080 1.00 92.88 105 VAL A C 1
ATOM 860 O O . VAL A 1 105 ? -2.813 -5.512 4.709 1.00 92.88 105 VAL A O 1
ATOM 863 N N . LEU A 1 106 ? -1.252 -5.317 3.113 1.00 93.88 106 LEU A N 1
ATOM 864 C CA . LEU A 1 106 ? -1.611 -3.984 2.680 1.00 93.88 106 LEU A CA 1
ATOM 865 C C . LEU A 1 106 ? -2.632 -4.082 1.546 1.00 93.88 106 LEU A C 1
ATOM 867 O O . LEU A 1 106 ? -2.398 -4.774 0.555 1.00 93.88 106 LEU A O 1
ATOM 871 N N . LEU A 1 107 ? -3.762 -3.392 1.690 1.00 95.12 107 LEU A N 1
ATOM 872 C CA . LEU A 1 107 ? -4.771 -3.295 0.641 1.00 95.12 107 LEU A CA 1
ATOM 873 C C . LEU A 1 107 ? -4.517 -2.053 -0.209 1.00 95.12 107 LEU A C 1
ATOM 875 O O . LEU A 1 107 ? -4.472 -0.931 0.304 1.00 95.12 107 LEU A O 1
ATOM 879 N N . HIS A 1 108 ? -4.409 -2.254 -1.517 1.00 96.31 108 HIS A N 1
ATOM 880 C CA . HIS A 1 108 ? -4.189 -1.204 -2.502 1.00 96.31 108 HIS A CA 1
ATOM 881 C C . HIS A 1 108 ? -5.390 -1.059 -3.417 1.00 96.31 108 HIS A C 1
ATOM 883 O O . HIS A 1 108 ? -5.831 -2.044 -3.996 1.00 96.31 108 HIS A O 1
ATOM 889 N N . ARG A 1 109 ? -5.860 0.170 -3.630 1.00 96.94 109 ARG A N 1
ATOM 890 C CA . ARG A 1 109 ? -6.877 0.490 -4.641 1.00 96.94 109 ARG A CA 1
ATOM 891 C C . ARG A 1 109 ? -6.233 1.183 -5.831 1.00 96.94 109 ARG A C 1
ATOM 893 O O . ARG A 1 109 ? -5.542 2.188 -5.668 1.00 96.94 109 ARG A O 1
ATOM 900 N N . CYS A 1 110 ? -6.488 0.696 -7.039 1.00 96.62 110 CYS A N 1
ATOM 901 C CA . CYS A 1 110 ? -6.053 1.374 -8.254 1.00 96.62 110 CYS A CA 1
ATOM 902 C C . CYS A 1 110 ? -6.837 2.676 -8.471 1.00 96.62 110 CYS A C 1
ATOM 904 O O . CYS A 1 110 ? -8.066 2.657 -8.536 1.00 96.62 110 CYS A O 1
ATOM 906 N N . LYS A 1 111 ? -6.134 3.799 -8.663 1.00 96.94 111 LYS A N 1
ATOM 907 C CA . LYS A 1 111 ? -6.766 5.093 -8.978 1.00 96.94 111 LYS A CA 1
ATOM 908 C C . LYS A 1 111 ? -7.344 5.173 -10.395 1.00 96.94 111 LYS A C 1
ATOM 910 O O . LYS A 1 111 ? -8.169 6.039 -10.644 1.00 96.94 111 LYS A O 1
ATOM 915 N N . GLY A 1 112 ? -6.907 4.295 -11.302 1.00 95.94 112 GLY A N 1
ATOM 916 C CA . GLY A 1 112 ? -7.375 4.257 -12.691 1.00 95.94 112 GLY A CA 1
ATOM 917 C C . GLY A 1 112 ? -8.653 3.436 -12.868 1.00 95.94 112 GLY A C 1
ATOM 918 O O . GLY A 1 112 ? -9.670 3.963 -13.295 1.00 95.94 112 GLY A O 1
ATOM 919 N N . CYS A 1 113 ? -8.612 2.146 -12.521 1.00 95.50 113 CYS A N 1
ATOM 920 C CA . CYS A 1 113 ? -9.732 1.215 -12.739 1.00 95.50 113 CYS A CA 1
ATOM 921 C C . CYS A 1 113 ? -10.490 0.811 -11.464 1.00 95.50 113 CYS A C 1
ATOM 923 O O . CYS A 1 113 ? -11.499 0.123 -11.552 1.00 95.50 113 CYS A O 1
ATOM 925 N N . GLY A 1 114 ? -10.017 1.191 -10.273 1.00 95.44 114 GLY A N 1
ATOM 926 C CA . GLY A 1 114 ? -10.697 0.894 -9.009 1.00 95.44 114 GLY A CA 1
ATOM 927 C C . GLY A 1 114 ? -10.465 -0.502 -8.421 1.00 95.44 114 GLY A C 1
ATOM 928 O O . GLY A 1 114 ? -10.879 -0.718 -7.285 1.00 95.44 114 GLY A O 1
ATOM 929 N N . VAL A 1 115 ? -9.783 -1.421 -9.121 1.00 95.00 115 VAL A N 1
ATOM 930 C CA . VAL A 1 115 ? -9.478 -2.765 -8.590 1.00 95.00 115 VAL A CA 1
ATOM 931 C C . VAL A 1 115 ? -8.712 -2.689 -7.266 1.00 95.00 115 VAL A C 1
ATOM 933 O O . VAL A 1 115 ? -7.904 -1.774 -7.059 1.00 95.00 115 VAL A O 1
ATOM 936 N N . ILE A 1 116 ? -8.965 -3.653 -6.380 1.00 95.38 116 ILE A N 1
ATOM 937 C CA . ILE A 1 116 ? -8.316 -3.755 -5.073 1.00 95.38 116 ILE A CA 1
ATOM 938 C C . ILE A 1 116 ? -7.452 -5.011 -5.028 1.00 95.38 116 ILE A C 1
ATOM 940 O O . ILE A 1 116 ? -7.970 -6.109 -5.211 1.00 95.38 116 ILE A O 1
ATOM 944 N N . HIS A 1 117 ? -6.160 -4.853 -4.739 1.00 92.25 117 HIS A N 1
ATOM 945 C CA . HIS A 1 117 ? -5.217 -5.959 -4.545 1.00 92.25 117 HIS A CA 1
ATOM 946 C C . HIS A 1 117 ? -4.662 -5.970 -3.120 1.00 92.25 117 HIS A C 1
ATOM 948 O O . HIS A 1 117 ? -4.548 -4.927 -2.476 1.00 92.25 117 HIS A O 1
ATOM 954 N N . ALA A 1 118 ? -4.314 -7.165 -2.643 1.00 91.75 118 ALA A N 1
ATOM 955 C CA . ALA A 1 118 ? -3.673 -7.373 -1.353 1.00 91.75 118 ALA A CA 1
ATOM 956 C C . ALA A 1 118 ? -2.201 -7.736 -1.557 1.00 91.75 118 ALA A C 1
ATOM 958 O O . ALA A 1 118 ? -1.885 -8.739 -2.201 1.00 91.75 118 ALA A O 1
ATOM 959 N N . ASN A 1 119 ? -1.309 -6.949 -0.962 1.00 89.81 119 ASN A N 1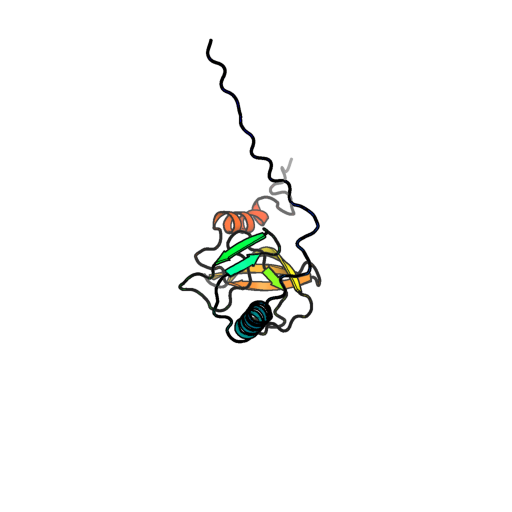
ATOM 960 C CA . ASN A 1 119 ? 0.132 -7.130 -1.062 1.00 89.81 119 ASN A CA 1
ATOM 961 C C . ASN A 1 119 ? 0.718 -7.393 0.328 1.00 89.81 119 ASN A C 1
ATOM 963 O O . ASN A 1 119 ? 0.300 -6.798 1.319 1.00 89.81 119 ASN A O 1
ATOM 967 N N . ARG A 1 120 ? 1.713 -8.278 0.418 1.00 88.88 120 ARG A N 1
ATOM 968 C CA . ARG A 1 120 ? 2.428 -8.520 1.680 1.00 88.88 120 ARG A CA 1
ATOM 969 C C . ARG A 1 120 ? 3.254 -7.301 2.086 1.00 88.88 120 ARG A C 1
ATOM 971 O O . ARG A 1 120 ? 3.900 -6.696 1.233 1.00 88.88 120 ARG A O 1
ATOM 978 N N . ILE A 1 121 ? 3.270 -7.007 3.383 1.00 90.38 121 ILE A N 1
ATOM 979 C CA . ILE A 1 121 ? 4.140 -5.992 3.988 1.00 90.38 121 ILE A CA 1
ATOM 980 C C . ILE A 1 121 ? 5.568 -6.542 4.084 1.00 90.38 121 ILE A C 1
ATOM 982 O O . ILE A 1 121 ? 5.781 -7.720 4.382 1.00 90.38 121 ILE A O 1
ATOM 986 N N . GLY A 1 122 ? 6.545 -5.702 3.761 1.00 86.81 122 GLY A N 1
ATOM 987 C CA . GLY A 1 122 ? 7.968 -5.999 3.863 1.00 86.81 122 GLY A CA 1
ATOM 988 C C . GLY A 1 122 ? 8.592 -5.482 5.167 1.00 86.81 122 GLY A C 1
ATOM 989 O O . GLY A 1 122 ? 8.074 -4.533 5.743 1.00 86.81 122 GLY A O 1
ATOM 990 N N . PRO A 1 123 ? 9.724 -6.054 5.622 1.00 85.44 123 PRO A N 1
ATOM 991 C CA . PRO A 1 123 ? 10.414 -5.620 6.847 1.00 85.44 123 PRO A CA 1
ATOM 992 C C . PRO A 1 123 ? 10.937 -4.171 6.863 1.00 85.44 123 PRO A C 1
ATOM 994 O O . PRO A 1 123 ? 11.148 -3.632 7.937 1.00 85.44 123 PRO A O 1
ATOM 997 N N . ASP A 1 124 ? 11.179 -3.543 5.712 1.00 87.31 124 ASP A N 1
ATOM 998 C CA . ASP A 1 124 ? 11.6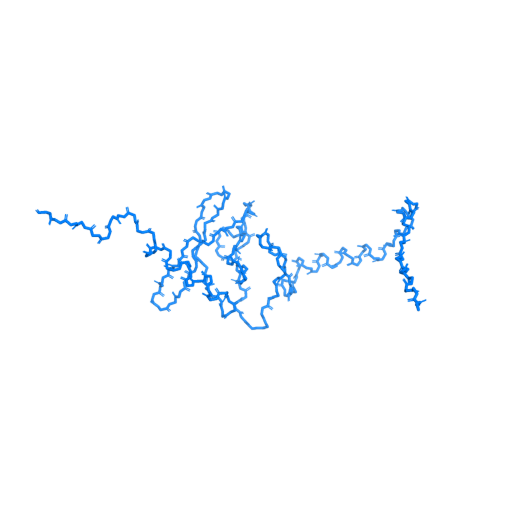40 -2.145 5.578 1.00 87.31 124 ASP A CA 1
ATOM 999 C C . ASP A 1 124 ? 10.517 -1.179 5.177 1.00 87.31 124 ASP A C 1
ATOM 1001 O O . ASP A 1 124 ? 10.783 -0.031 4.821 1.00 87.31 124 ASP A O 1
ATOM 1005 N N . ASP A 1 125 ? 9.259 -1.624 5.204 1.00 90.94 125 ASP A N 1
ATOM 1006 C CA . ASP A 1 125 ? 8.137 -0.711 5.012 1.00 90.94 125 ASP A CA 1
ATOM 1007 C C . ASP A 1 125 ? 8.061 0.291 6.170 1.00 90.94 125 ASP A C 1
ATOM 1009 O O . ASP A 1 125 ? 8.322 -0.035 7.325 1.00 90.94 125 ASP A O 1
ATOM 1013 N N . ASN A 1 126 ? 7.680 1.531 5.864 1.00 92.69 126 ASN A N 1
ATOM 1014 C CA . ASN A 1 126 ? 7.577 2.581 6.869 1.00 92.69 126 ASN A CA 1
ATOM 1015 C C . ASN A 1 126 ? 6.490 2.251 7.912 1.00 92.69 126 ASN A C 1
ATOM 1017 O O . ASN A 1 126 ? 5.292 2.398 7.650 1.00 92.69 126 ASN A O 1
ATOM 1021 N N . GLU A 1 127 ? 6.926 1.851 9.107 1.00 93.50 127 GLU A N 1
ATOM 1022 C CA . GLU A 1 127 ? 6.067 1.438 10.221 1.00 93.50 127 GLU A CA 1
ATOM 1023 C C . GLU A 1 127 ? 5.072 2.528 10.631 1.00 93.50 127 GLU A C 1
ATOM 1025 O O . GLU A 1 127 ? 3.892 2.247 10.838 1.00 93.50 127 GLU A O 1
ATOM 1030 N N . SER A 1 128 ? 5.506 3.791 10.669 1.00 95.38 128 SER A N 1
ATOM 1031 C CA . SER A 1 128 ? 4.640 4.920 11.021 1.00 95.38 128 SER A CA 1
ATOM 1032 C C . SER A 1 128 ? 3.470 5.066 10.048 1.00 95.38 128 SER A C 1
ATOM 1034 O O . SER A 1 128 ? 2.343 5.340 10.470 1.00 95.38 128 SER A O 1
ATOM 1036 N N . LEU A 1 129 ? 3.700 4.854 8.748 1.00 95.62 129 LEU A N 1
ATOM 1037 C CA . LEU A 1 129 ? 2.630 4.877 7.746 1.00 95.62 129 LEU A CA 1
ATOM 1038 C C . LEU A 1 129 ? 1.703 3.665 7.866 1.00 95.62 129 LEU A C 1
ATOM 1040 O O . LEU A 1 129 ? 0.493 3.822 7.694 1.00 95.62 129 LEU A O 1
ATOM 1044 N N . LEU A 1 130 ? 2.236 2.483 8.187 1.00 94.75 130 LEU A N 1
ATOM 1045 C CA . LEU A 1 130 ? 1.428 1.283 8.423 1.00 94.75 130 LEU A CA 1
ATOM 1046 C C . LEU A 1 130 ? 0.499 1.470 9.628 1.00 94.75 130 LEU A C 1
ATOM 1048 O O . LEU A 1 130 ? -0.712 1.279 9.512 1.00 94.75 130 LEU A O 1
ATOM 1052 N N . LEU A 1 131 ? 1.040 1.921 10.761 1.00 94.56 131 LEU A N 1
ATOM 1053 C CA . LEU A 1 131 ? 0.262 2.205 11.967 1.00 94.56 131 LEU A CA 1
ATOM 1054 C C . LEU A 1 131 ? -0.784 3.295 11.720 1.00 94.56 131 LEU A C 1
ATOM 1056 O O . LEU A 1 131 ? -1.939 3.138 12.112 1.00 94.56 131 LEU A O 1
ATOM 1060 N N . SER A 1 132 ? -0.415 4.362 11.005 1.00 94.69 132 SER A N 1
ATOM 1061 C CA . SER A 1 132 ? -1.354 5.427 10.628 1.00 94.69 132 SER A CA 1
ATOM 1062 C C . SER A 1 132 ? -2.510 4.895 9.776 1.00 94.69 132 SER A C 1
ATOM 1064 O O . SER A 1 132 ? -3.661 5.292 9.964 1.00 94.69 132 SER A O 1
ATOM 1066 N N . LEU A 1 133 ? -2.224 3.976 8.847 1.00 94.50 133 LEU A N 1
ATOM 1067 C CA . LEU A 1 133 ? -3.241 3.368 7.996 1.00 94.50 133 LEU A CA 1
ATOM 1068 C C . LEU A 1 133 ? -4.180 2.451 8.792 1.00 94.50 133 LEU A C 1
ATOM 1070 O O . LEU A 1 133 ? -5.392 2.514 8.584 1.00 94.50 133 LEU A O 1
ATOM 1074 N N . ALA A 1 134 ? -3.642 1.655 9.721 1.00 93.50 134 ALA A N 1
ATOM 1075 C CA . ALA A 1 134 ? -4.433 0.816 10.625 1.00 93.50 134 ALA A CA 1
ATOM 1076 C C . ALA A 1 134 ? -5.331 1.653 11.552 1.00 93.50 134 ALA A C 1
ATOM 1078 O O . ALA A 1 134 ? -6.519 1.369 11.696 1.00 93.50 134 ALA A O 1
ATOM 1079 N N . ALA A 1 135 ? -4.793 2.729 12.132 1.00 93.94 135 ALA A N 1
ATOM 1080 C CA . ALA A 1 135 ? -5.518 3.595 13.059 1.00 93.94 135 ALA A CA 1
ATOM 1081 C C . ALA A 1 135 ? -6.634 4.415 12.387 1.00 93.94 135 ALA A C 1
ATOM 1083 O O . ALA A 1 135 ? -7.538 4.900 13.068 1.00 93.94 135 ALA A O 1
ATOM 1084 N N . ARG A 1 136 ? -6.610 4.566 11.054 1.00 90.69 136 ARG A N 1
ATOM 1085 C CA . ARG A 1 136 ? -7.531 5.448 10.318 1.00 90.69 136 ARG A CA 1
ATOM 1086 C C . ARG A 1 136 ? -9.005 5.129 10.562 1.00 90.69 136 ARG A C 1
ATOM 1088 O O . ARG A 1 136 ? -9.811 6.052 10.638 1.00 90.69 136 ARG A O 1
ATOM 1095 N N . ALA A 1 137 ? -9.354 3.848 10.675 1.00 85.19 137 ALA A N 1
ATOM 1096 C CA . ALA A 1 137 ? -10.731 3.427 10.936 1.00 85.19 137 ALA A CA 1
ATOM 1097 C C . ALA A 1 137 ? -11.216 3.869 12.328 1.00 85.19 137 ALA A C 1
ATOM 1099 O O . ALA A 1 137 ? -12.347 4.324 12.465 1.00 85.19 137 ALA A O 1
ATOM 1100 N N . MET A 1 138 ? -10.337 3.803 13.332 1.00 87.81 138 MET A N 1
ATOM 1101 C CA . MET A 1 138 ? -10.631 4.219 14.707 1.00 87.81 138 MET A CA 1
ATOM 1102 C C . MET A 1 138 ? -10.686 5.743 14.844 1.00 87.81 138 MET A C 1
ATOM 1104 O O . MET A 1 138 ? -11.527 6.272 15.560 1.00 87.81 138 MET A O 1
ATOM 1108 N N . ALA A 1 139 ? -9.803 6.457 14.141 1.00 90.94 139 ALA A N 1
ATOM 1109 C CA . ALA A 1 139 ? -9.707 7.914 14.217 1.00 90.94 139 ALA A CA 1
ATOM 1110 C C . ALA A 1 139 ? -10.864 8.650 13.517 1.00 90.94 139 ALA A C 1
ATOM 1112 O O . ALA A 1 139 ? -11.092 9.830 13.777 1.00 90.94 139 ALA A O 1
ATOM 1113 N N . LYS A 1 140 ? -11.573 7.985 12.597 1.00 88.81 140 LYS A N 1
ATOM 1114 C CA . LYS A 1 140 ? -12.681 8.575 11.838 1.00 88.81 140 LYS A CA 1
ATOM 1115 C C . LYS A 1 140 ? -13.833 7.572 11.694 1.00 88.81 140 LYS A C 1
ATOM 1117 O O . LYS A 1 140 ? -14.049 7.054 10.593 1.00 88.81 140 LYS A O 1
ATOM 1122 N N . PRO A 1 141 ? -14.553 7.278 12.789 1.00 86.38 141 PRO A N 1
ATOM 1123 C CA . PRO A 1 141 ? -15.667 6.341 12.758 1.00 86.38 141 PRO A CA 1
ATO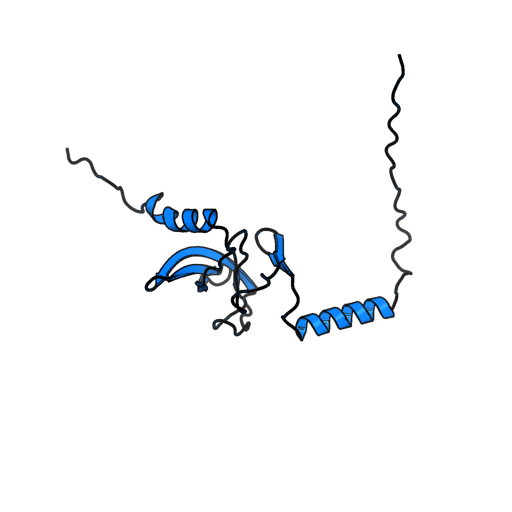M 1124 C C . PRO A 1 141 ? -16.787 6.874 11.854 1.00 86.38 141 PRO A C 1
ATOM 1126 O O . PRO A 1 141 ? -17.016 8.079 11.757 1.00 86.38 141 PRO A O 1
ATOM 1129 N N . CYS A 1 142 ? -17.484 5.970 11.163 1.00 87.12 142 CYS A N 1
ATOM 1130 C CA . CYS A 1 142 ? -18.622 6.317 10.302 1.00 87.12 142 CYS A CA 1
ATOM 1131 C C . CYS A 1 142 ? -19.922 6.571 11.079 1.00 87.12 142 CYS A C 1
ATOM 1133 O O . CYS A 1 142 ? -20.934 6.920 10.476 1.00 87.12 142 CYS A O 1
ATOM 1135 N N . VAL A 1 143 ? -19.887 6.392 12.399 1.00 86.06 143 VAL A N 1
ATOM 1136 C CA . VAL A 1 143 ? -21.006 6.568 13.321 1.00 86.06 143 VAL A CA 1
ATOM 1137 C C . VAL A 1 143 ? -20.523 7.293 14.581 1.00 86.06 143 VAL A C 1
ATOM 1139 O O . VAL A 1 143 ? -19.330 7.223 14.897 1.00 86.06 143 VAL A O 1
ATOM 1142 N N . PRO A 1 144 ? -21.415 7.984 15.309 1.00 86.56 144 PRO A N 1
ATOM 1143 C CA . PRO A 1 144 ? -21.102 8.494 16.639 1.00 86.56 144 PRO A CA 1
ATOM 1144 C C . PRO A 1 144 ? -20.605 7.366 17.555 1.00 86.56 144 PRO A C 1
ATOM 1146 O O . PRO A 1 144 ? -21.156 6.267 17.535 1.00 86.56 144 PRO A O 1
ATOM 1149 N N . LEU A 1 145 ? -19.555 7.624 18.342 1.00 85.00 145 LEU A N 1
ATOM 1150 C CA . LEU A 1 145 ? -18.997 6.628 19.272 1.00 85.00 145 LEU A CA 1
ATOM 1151 C C . LEU A 1 145 ? -19.819 6.485 20.555 1.00 85.00 145 LEU A C 1
ATOM 1153 O O . LEU A 1 145 ? -19.746 5.454 21.215 1.00 85.00 145 LEU A O 1
ATOM 1157 N N . TYR A 1 146 ? -20.577 7.519 20.905 1.00 84.94 146 TYR A N 1
ATOM 1158 C CA . TYR A 1 146 ? -21.538 7.505 21.993 1.00 84.94 146 TYR A CA 1
ATOM 1159 C C . TYR A 1 146 ? -22.692 8.447 21.652 1.00 84.94 146 TYR A C 1
ATOM 1161 O O . TYR A 1 146 ? -22.529 9.409 20.896 1.00 84.94 146 TYR A O 1
ATOM 1169 N N . THR A 1 147 ? -23.854 8.140 22.210 1.00 83.06 147 THR A N 1
ATOM 1170 C CA . THR A 1 147 ? -25.018 9.018 22.283 1.00 83.06 147 THR A CA 1
ATOM 1171 C C . THR A 1 147 ? -25.305 9.209 23.762 1.00 83.06 147 THR A C 1
ATOM 1173 O O . THR A 1 147 ? -25.400 8.220 24.487 1.00 83.06 147 THR A O 1
ATOM 1176 N N . GLU A 1 148 ? -25.380 10.451 24.228 1.00 77.06 148 GLU A N 1
ATOM 1177 C CA . GLU A 1 148 ? -25.907 10.721 25.565 1.00 77.06 148 GLU A CA 1
ATOM 1178 C C . GLU A 1 148 ? -27.422 10.485 25.497 1.00 77.06 148 GLU A C 1
ATOM 1180 O O . GLU A 1 148 ? -28.111 11.114 24.695 1.00 77.06 148 GLU A O 1
ATOM 1185 N N . GLU A 1 149 ? -27.918 9.497 26.242 1.00 76.88 149 GLU A N 1
ATOM 1186 C CA . GLU A 1 149 ? -29.354 9.337 26.483 1.00 76.88 149 GLU A CA 1
ATOM 1187 C C . GLU A 1 149 ? -29.730 10.326 27.599 1.00 76.88 149 GLU A C 1
ATOM 1189 O O . GLU A 1 149 ? -29.187 10.226 28.701 1.00 76.88 149 GLU A O 1
ATOM 1194 N N . GLU A 1 150 ? -30.581 11.311 27.286 1.00 60.00 150 GLU A N 1
ATOM 1195 C CA . GLU A 1 150 ? -31.188 12.237 28.264 1.00 60.00 150 GLU A CA 1
ATOM 1196 C C . GLU A 1 150 ? -32.273 11.556 29.111 1.00 60.00 150 GLU A C 1
ATOM 1198 O O . GLU A 1 150 ? -33.079 10.780 28.543 1.00 60.00 150 GLU A O 1
#

Foldseek 3Di:
DDDDDDDDDDDDDDPPPDPDPPDVVVVVVVVVVVVVVVVDVVDFWDQDPPPRDIATDDPDDDPQDAAGLEQRKGFPQDPDRPPSNDPQRAIWHFQAWDADPHFIWTWTAGPRPGDIDTHGDIPSRDPVVNVVRHCVCVVDPPDDPDDDDD

Sequence (150 aa):
MTRFSNDSHFVKISHKQRFDDFDPEEDLDLKRKKQNFRRNPGASEFRCKNCKLMVVRPPSGTVQRNHCPNCLHSLHVDQTPGDRSSECGSVMEPISIWVRKEEWVLLHRCKGCGVIHANRIGPDDNESLLLSLAARAMAKPCVPLYTEEE

Organism: NCBI:txid1193500

InterPro domains:
  IPR024439 RNHCP domain [PF12647] (44-130)

Radius of gyration: 24.08 Å; Cα contacts (8 Å, |Δi|>4): 165; chains: 1; bounding box: 69×63×61 Å

Secondary structure (DSSP, 8-state):
--PPPP--------TT-SSS---HHHHHHHHHHHHHHHH-TT--EEE-TTT--EEEPPSSS-S---B-TTT--EE---SSTT----S---EEEEEEEEEETTEEEEEEEETTT--EEEEEPPTTS-HHHHHHHHHHHHHS-SS-S-----